Protein AF-A0A7S3YKB7-F1 (afdb_monomer_lite)

Radius of gyration: 19.15 Å; chains: 1; bounding box: 56×31×56 Å

InterPro domains:
  IPR011989 Armadillo-like helical [G3DSA:1.25.10.10] (1-105)
  IPR013598 Exportin-1/Importin-beta-like [PF08389] (4-94)
  IPR016024 Armadillo-type fold [SSF48371] (3-81)
  IPR040017 Exportin-T [PTHR15952] (2-91)

Foldseek 3Di:
DDDPVVLLVVLLVLLVVCLVCPPPNPVCSLVVLVVQLVPDVSSVVSSVSNVVSNCCQLPDPPDDDDPVSVVSSVRRVVSVVVDCSVVSNVVVNVVVVVVVVVPDDDPPNDDPDDDDDD

Sequence (118 aa):
GEPGYVRTKAAVVLALLAKRDYPGRWPGAFRDLLALARQSAVGAGFYARFLEAVDEDVVAFHVDRSPEEVERNTAVKDHLRATADAQEAVGFLADWAGAWLAAQPGPGGEPVGEGGAA

Structure (mmCIF, N/CA/C/O backbone):
data_AF-A0A7S3YKB7-F1
#
_entry.id   AF-A0A7S3YKB7-F1
#
loop_
_atom_site.group_PDB
_atom_site.id
_atom_site.type_symbol
_atom_site.label_atom_id
_atom_site.label_alt_id
_atom_site.label_comp_id
_atom_site.label_asym_id
_atom_site.label_entity_id
_atom_site.label_seq_id
_atom_site.pdbx_PDB_ins_code
_atom_site.Cartn_x
_atom_site.Cartn_y
_atom_site.Cartn_z
_atom_site.occupancy
_atom_site.B_iso_or_equiv
_atom_site.auth_seq_id
_atom_site.auth_comp_id
_atom_site.auth_asym_id
_atom_site.auth_atom_id
_atom_site.pdbx_PDB_model_num
ATOM 1 N N . GLY A 1 1 ? 1.247 11.292 -21.564 1.00 61.03 1 GLY A N 1
ATOM 2 C CA . GLY A 1 1 ? 0.920 10.771 -20.224 1.00 61.03 1 GLY A CA 1
ATOM 3 C C . GLY A 1 1 ? 0.575 11.931 -19.323 1.00 61.03 1 GLY A C 1
ATOM 4 O O . GLY A 1 1 ? 1.129 13.008 -19.521 1.00 61.03 1 GLY A O 1
ATOM 5 N N . GLU A 1 2 ? -0.346 11.738 -18.386 1.00 73.56 2 GLU A N 1
ATOM 6 C CA . GLU A 1 2 ? -0.718 12.753 -17.399 1.00 73.56 2 GLU A CA 1
ATOM 7 C C . GLU A 1 2 ? 0.486 13.230 -16.555 1.00 73.56 2 GLU A C 1
ATOM 9 O O . GLU A 1 2 ? 1.457 12.477 -16.376 1.00 73.56 2 GLU A O 1
ATOM 14 N N . PRO A 1 3 ? 0.450 14.472 -16.028 1.00 84.69 3 PRO A N 1
ATOM 15 C CA . PRO A 1 3 ? 1.515 15.003 -15.183 1.00 84.69 3 PRO A CA 1
ATOM 16 C C . PRO A 1 3 ? 1.741 14.171 -13.915 1.00 84.69 3 PRO A C 1
ATOM 18 O O . PRO A 1 3 ? 0.798 13.662 -13.307 1.00 84.69 3 PRO A O 1
ATOM 21 N N . GLY A 1 4 ? 2.992 14.103 -13.450 1.00 86.88 4 GLY A N 1
ATOM 22 C CA . GLY A 1 4 ? 3.364 13.325 -12.261 1.00 86.88 4 GLY A CA 1
ATOM 23 C C . GLY A 1 4 ? 2.568 13.681 -10.999 1.00 86.88 4 GLY A C 1
ATOM 24 O O . GLY A 1 4 ? 2.187 12.780 -10.256 1.00 86.88 4 GLY A O 1
ATOM 25 N N . TYR A 1 5 ? 2.232 14.962 -10.800 1.00 88.19 5 TYR A N 1
ATOM 26 C CA . TYR A 1 5 ? 1.462 15.410 -9.633 1.00 88.19 5 TYR A CA 1
ATOM 27 C C . TYR A 1 5 ? 0.040 14.828 -9.594 1.00 88.19 5 TYR A C 1
ATOM 29 O O . TYR A 1 5 ? -0.491 14.597 -8.509 1.00 88.19 5 TYR A O 1
ATOM 37 N N . VAL A 1 6 ? -0.573 14.560 -10.756 1.00 92.19 6 VAL A N 1
ATOM 38 C CA . VAL A 1 6 ? -1.919 13.968 -10.837 1.00 92.19 6 VAL A CA 1
ATOM 39 C C . VAL A 1 6 ? -1.887 12.544 -10.295 1.00 92.19 6 VAL A C 1
ATOM 41 O O . VAL A 1 6 ? -2.737 12.177 -9.487 1.00 92.19 6 VAL A O 1
ATOM 44 N N . ARG A 1 7 ? -0.860 11.768 -10.664 1.00 90.06 7 ARG A N 1
ATOM 45 C CA . ARG A 1 7 ? -0.659 10.406 -10.148 1.00 90.06 7 ARG A CA 1
ATOM 46 C C . ARG A 1 7 ? -0.443 10.396 -8.639 1.00 90.06 7 ARG A C 1
ATOM 48 O O . ARG A 1 7 ? -1.045 9.574 -7.960 1.00 90.06 7 ARG A O 1
ATOM 55 N N . THR A 1 8 ? 0.349 11.327 -8.109 1.00 90.75 8 THR A N 1
ATOM 56 C CA . THR A 1 8 ? 0.528 11.464 -6.656 1.00 90.75 8 THR A CA 1
ATOM 57 C C . THR A 1 8 ? -0.796 11.773 -5.961 1.00 90.75 8 THR A C 1
ATOM 59 O O . THR A 1 8 ? -1.149 11.102 -4.997 1.00 90.75 8 THR A O 1
ATOM 62 N N . LYS A 1 9 ? -1.581 12.735 -6.464 1.00 92.25 9 LYS A N 1
ATOM 63 C CA . LYS A 1 9 ? -2.886 13.063 -5.865 1.00 92.25 9 LYS A CA 1
ATOM 64 C C . LYS A 1 9 ? -3.869 11.894 -5.928 1.00 92.25 9 LYS A C 1
ATOM 66 O O . LYS A 1 9 ? -4.563 11.649 -4.948 1.00 92.25 9 LYS A O 1
ATOM 71 N N . ALA A 1 10 ? -3.898 11.152 -7.031 1.00 94.31 10 ALA A N 1
ATOM 72 C CA . ALA A 1 10 ? -4.724 9.955 -7.146 1.00 94.31 10 ALA A CA 1
ATOM 73 C C . ALA A 1 10 ? -4.297 8.851 -6.159 1.00 94.31 10 ALA A C 1
ATOM 75 O O . ALA A 1 10 ? -5.160 8.234 -5.540 1.00 94.31 10 ALA A O 1
ATOM 76 N N . ALA A 1 11 ? -2.991 8.646 -5.955 1.00 94.25 11 ALA A N 1
ATOM 77 C CA . ALA A 1 11 ? -2.475 7.689 -4.976 1.00 94.25 11 ALA A CA 1
ATOM 78 C C . ALA A 1 11 ? -2.889 8.056 -3.540 1.00 94.25 11 ALA A C 1
ATOM 80 O O . ALA A 1 11 ? -3.380 7.197 -2.813 1.00 94.25 11 ALA A O 1
ATOM 81 N N . VAL A 1 12 ? -2.795 9.339 -3.170 1.00 92.69 12 VAL A N 1
ATOM 82 C CA . VAL A 1 12 ? -3.254 9.845 -1.863 1.00 92.69 12 VAL A CA 1
ATOM 83 C C . VAL A 1 12 ? -4.759 9.634 -1.677 1.00 92.69 12 VAL A C 1
ATOM 85 O O . VAL A 1 12 ? -5.194 9.142 -0.641 1.00 92.69 12 VAL A O 1
ATOM 88 N N . VAL A 1 13 ? -5.580 9.947 -2.685 1.00 94.56 13 VAL A N 1
ATOM 89 C CA . VAL A 1 13 ? -7.036 9.721 -2.606 1.00 94.56 13 VAL A CA 1
ATOM 90 C C . VAL A 1 13 ? -7.358 8.238 -2.408 1.00 94.56 13 VAL A C 1
ATOM 92 O O . VAL A 1 13 ? -8.224 7.906 -1.598 1.00 94.56 13 VAL A O 1
ATOM 95 N N . LEU A 1 14 ? -6.657 7.337 -3.101 1.00 95.44 14 LEU A N 1
ATOM 96 C CA . LEU A 1 14 ? -6.834 5.898 -2.902 1.00 95.44 14 LEU A CA 1
ATOM 97 C C . LEU A 1 14 ? -6.355 5.432 -1.527 1.00 95.44 14 LEU A C 1
ATOM 99 O O . LEU A 1 14 ? -7.018 4.584 -0.939 1.00 95.44 14 LEU A O 1
ATOM 103 N N . ALA A 1 15 ? -5.273 5.994 -0.987 1.00 93.81 15 ALA A N 1
ATOM 104 C CA . ALA A 1 15 ? -4.821 5.710 0.376 1.00 93.81 15 ALA A CA 1
ATOM 105 C C . ALA A 1 15 ? -5.887 6.102 1.411 1.00 93.81 15 ALA A C 1
ATOM 107 O O . ALA A 1 15 ? -6.217 5.307 2.291 1.00 93.81 15 ALA A O 1
ATOM 108 N N . LEU A 1 16 ? -6.517 7.270 1.250 1.00 91.81 16 LEU A N 1
ATOM 109 C CA . LEU A 1 16 ? -7.621 7.716 2.107 1.00 91.81 16 LEU A CA 1
ATOM 110 C C . LEU A 1 16 ? -8.862 6.820 1.985 1.00 91.81 16 LEU A C 1
ATOM 112 O O . LEU A 1 16 ? -9.507 6.513 2.990 1.00 91.81 16 LEU A O 1
ATOM 116 N N . LEU A 1 17 ? -9.198 6.377 0.769 1.00 94.31 17 LEU A N 1
ATOM 117 C CA . LEU A 1 17 ? -10.290 5.426 0.546 1.00 94.31 17 LEU A CA 1
ATOM 118 C C . LEU A 1 17 ? -9.985 4.070 1.184 1.00 94.31 17 LEU A C 1
ATOM 120 O O . LEU A 1 17 ? -10.837 3.539 1.890 1.00 94.31 17 LEU A O 1
ATOM 124 N N . ALA A 1 18 ? -8.769 3.547 1.010 1.00 93.38 18 ALA A N 1
ATOM 125 C CA . ALA A 1 18 ? -8.330 2.312 1.645 1.00 93.38 18 ALA A CA 1
ATOM 126 C C . ALA A 1 18 ? -8.377 2.436 3.174 1.00 93.38 18 ALA A C 1
ATOM 128 O O . ALA A 1 18 ? -8.984 1.596 3.822 1.00 93.38 18 ALA A O 1
ATOM 129 N N . LYS A 1 19 ? -7.867 3.527 3.761 1.00 90.56 19 LYS A N 1
ATOM 130 C CA . LYS A 1 19 ? -7.956 3.791 5.209 1.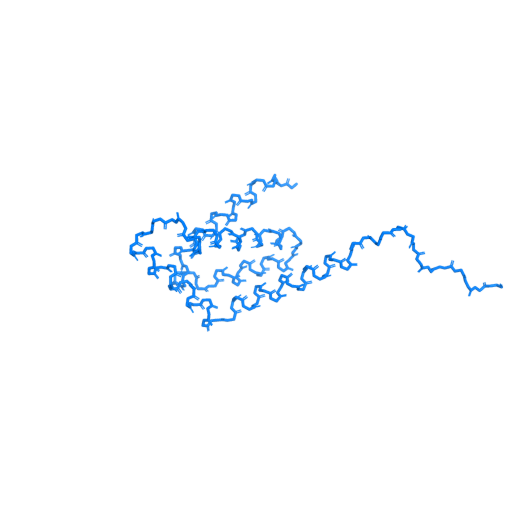00 90.56 19 LYS A CA 1
ATOM 131 C C . LYS A 1 19 ? -9.398 3.762 5.722 1.00 90.56 19 LYS A C 1
ATOM 133 O O . LYS A 1 19 ? -9.631 3.328 6.845 1.00 90.56 19 LYS A O 1
ATOM 138 N N . ARG A 1 20 ? -10.362 4.249 4.934 1.00 91.44 20 ARG A N 1
ATOM 139 C CA . ARG A 1 20 ? -11.784 4.285 5.309 1.00 91.44 20 ARG A CA 1
ATOM 140 C C . ARG A 1 20 ? -12.490 2.943 5.111 1.00 91.44 20 ARG A C 1
ATOM 142 O O . ARG A 1 20 ? -13.364 2.607 5.905 1.00 91.44 20 ARG A O 1
ATOM 149 N N . ASP A 1 21 ? -12.173 2.237 4.030 1.00 94.81 21 ASP A N 1
ATOM 150 C CA . ASP A 1 21 ? -12.990 1.132 3.522 1.00 94.81 21 ASP A CA 1
ATOM 151 C C . ASP A 1 21 ? -12.345 -0.244 3.725 1.00 94.81 21 ASP A C 1
ATOM 153 O O . ASP A 1 21 ? -13.067 -1.238 3.762 1.00 94.81 21 ASP A O 1
ATOM 157 N N . TYR A 1 22 ? -11.031 -0.324 3.923 1.00 93.44 22 TYR A N 1
ATOM 158 C CA . TYR A 1 22 ? -10.326 -1.547 4.302 1.00 93.44 22 TYR A CA 1
ATOM 159 C C . TYR A 1 22 ? -10.289 -1.699 5.834 1.00 93.44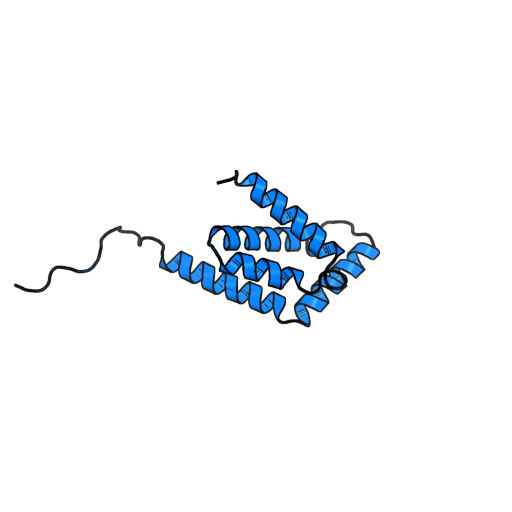 22 TYR A C 1
ATOM 161 O O . TYR A 1 22 ? -10.093 -0.712 6.543 1.00 93.44 22 TYR A O 1
ATOM 169 N N . PRO A 1 23 ? -10.449 -2.918 6.377 1.00 93.56 23 PRO A N 1
ATOM 170 C CA . PRO A 1 23 ? -10.717 -4.175 5.669 1.00 93.56 23 PRO A CA 1
ATOM 171 C C . PRO A 1 23 ? -12.206 -4.454 5.392 1.00 93.56 23 PRO A C 1
ATOM 173 O O . PRO A 1 23 ? -12.528 -5.474 4.799 1.00 93.56 23 PRO A O 1
ATOM 176 N N . GLY A 1 24 ? -13.129 -3.587 5.824 1.00 94.94 24 GLY A N 1
ATOM 177 C CA . GLY A 1 24 ? -14.572 -3.858 5.792 1.00 94.94 24 GLY A CA 1
ATOM 178 C C . GLY A 1 24 ? -15.212 -3.829 4.398 1.00 94.94 24 GLY A C 1
ATOM 179 O O . GLY A 1 24 ? -15.537 -4.863 3.824 1.00 94.94 24 GLY A O 1
ATOM 180 N N . ARG A 1 25 ? -15.458 -2.628 3.862 1.00 96.12 25 ARG A N 1
ATOM 181 C CA . ARG A 1 25 ? -16.170 -2.426 2.584 1.00 96.12 25 ARG A CA 1
ATOM 182 C C . ARG A 1 25 ? -15.331 -2.766 1.360 1.00 96.12 25 ARG A C 1
ATOM 184 O O . ARG A 1 25 ? -15.893 -3.090 0.319 1.00 96.12 25 ARG A O 1
ATOM 191 N N . TRP A 1 26 ? -14.011 -2.685 1.477 1.00 96.62 26 TRP A N 1
ATOM 192 C CA . TRP A 1 26 ? -13.084 -3.011 0.403 1.00 96.62 26 TRP A CA 1
ATOM 193 C C . TRP A 1 26 ? -11.957 -3.925 0.907 1.00 96.62 26 TRP A C 1
ATOM 195 O O . TRP A 1 26 ? -10.821 -3.477 1.055 1.00 96.62 26 TRP A O 1
ATOM 205 N N . PRO A 1 27 ? -12.239 -5.219 1.159 1.00 94.06 27 PRO A N 1
ATOM 206 C CA . PRO A 1 27 ? -11.249 -6.154 1.706 1.00 94.06 27 PRO A CA 1
ATOM 207 C C . PRO A 1 27 ? -10.063 -6.411 0.766 1.00 94.06 27 PRO A C 1
ATOM 209 O O . PRO A 1 27 ? -8.984 -6.773 1.212 1.00 94.06 27 PRO A O 1
ATOM 212 N N . GLY A 1 28 ? -10.256 -6.235 -0.545 1.00 94.12 28 GLY A N 1
ATOM 213 C CA . GLY A 1 28 ? -9.240 -6.478 -1.573 1.00 94.12 28 GLY A CA 1
ATOM 214 C C . GLY A 1 28 ? -8.344 -5.283 -1.903 1.00 94.12 28 GLY A C 1
ATOM 215 O O . GLY A 1 28 ? -7.509 -5.417 -2.790 1.00 94.12 28 GLY A O 1
ATOM 216 N N . ALA A 1 29 ? -8.483 -4.135 -1.225 1.00 95.44 29 ALA A N 1
ATOM 217 C CA . ALA A 1 29 ? -7.889 -2.863 -1.658 1.00 95.44 29 ALA A CA 1
ATOM 218 C C . ALA A 1 29 ? -6.399 -2.950 -2.037 1.00 95.44 29 ALA A C 1
ATOM 220 O O . ALA A 1 29 ? -6.004 -2.535 -3.126 1.00 95.44 29 ALA A O 1
ATOM 221 N N . PHE A 1 30 ? -5.569 -3.540 -1.173 1.00 95.38 30 PHE A N 1
ATOM 222 C CA . PHE A 1 30 ? -4.131 -3.672 -1.423 1.00 95.38 30 PHE A CA 1
ATOM 223 C C . PHE A 1 30 ? -3.813 -4.626 -2.577 1.00 95.38 30 PHE A C 1
ATOM 225 O O . PHE A 1 30 ? -2.887 -4.360 -3.344 1.00 95.38 30 PHE A O 1
ATOM 232 N N . ARG A 1 31 ? -4.595 -5.699 -2.732 1.00 95.19 31 ARG A N 1
ATOM 233 C CA . ARG A 1 31 ? -4.427 -6.705 -3.788 1.00 95.19 31 ARG A CA 1
ATOM 234 C C . ARG A 1 31 ? -4.874 -6.190 -5.149 1.00 95.19 31 ARG A C 1
ATOM 236 O O . ARG A 1 31 ? -4.173 -6.402 -6.135 1.00 95.19 31 ARG A O 1
ATOM 243 N N . ASP A 1 32 ? -5.995 -5.481 -5.201 1.00 95.69 32 ASP A N 1
ATOM 244 C CA . ASP A 1 32 ? -6.527 -4.892 -6.431 1.00 95.69 32 ASP A CA 1
ATOM 245 C C . ASP A 1 32 ? -5.538 -3.861 -6.996 1.00 95.69 32 ASP A C 1
ATOM 247 O O . ASP A 1 32 ? -5.222 -3.856 -8.188 1.00 95.69 32 ASP A O 1
ATOM 251 N N . LEU A 1 33 ? -4.968 -3.028 -6.119 1.00 95.88 33 LEU A N 1
ATOM 252 C CA . LEU A 1 33 ? -3.956 -2.043 -6.497 1.00 95.88 33 LEU A CA 1
ATOM 253 C C . LEU A 1 33 ? -2.604 -2.689 -6.838 1.00 95.88 33 LEU A C 1
ATOM 255 O O . LEU A 1 33 ? -1.923 -2.227 -7.755 1.00 95.88 33 LEU A O 1
ATOM 259 N N . LEU A 1 34 ? -2.237 -3.791 -6.182 1.00 96.56 34 LEU A N 1
ATOM 260 C CA . LEU A 1 34 ? -1.060 -4.580 -6.552 1.00 96.56 34 LEU A CA 1
ATOM 261 C C . LEU A 1 34 ? -1.218 -5.228 -7.937 1.00 96.56 34 LEU A C 1
ATOM 263 O O . LEU A 1 34 ? -0.274 -5.259 -8.727 1.00 96.56 34 LEU A O 1
ATOM 267 N N . ALA A 1 35 ? -2.416 -5.708 -8.274 1.00 95.25 35 ALA A N 1
ATOM 268 C CA . ALA A 1 35 ? -2.711 -6.236 -9.603 1.00 95.25 35 ALA A CA 1
ATOM 269 C C . ALA A 1 35 ? -2.565 -5.155 -10.688 1.00 95.25 35 ALA A C 1
ATOM 271 O O . ALA A 1 35 ? -2.108 -5.451 -11.793 1.00 95.25 35 ALA A O 1
ATOM 272 N N . LEU A 1 36 ? -2.882 -3.892 -10.378 1.00 92.25 36 LEU A N 1
ATOM 273 C CA . LEU A 1 36 ? -2.576 -2.756 -11.252 1.00 92.25 36 LEU A CA 1
ATOM 274 C C . LEU A 1 36 ? -1.065 -2.519 -11.379 1.00 92.25 36 LEU A C 1
ATOM 276 O O . LEU A 1 36 ? -0.562 -2.275 -12.478 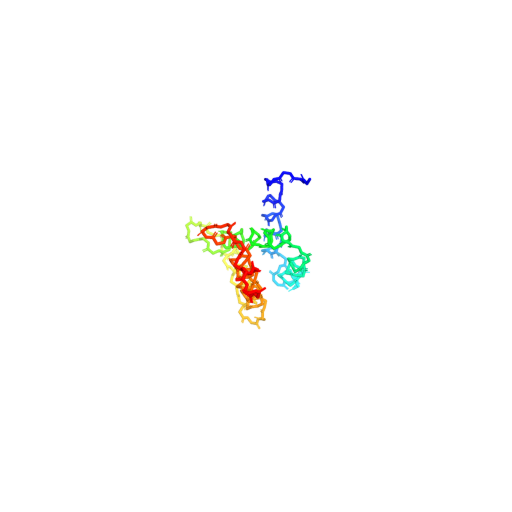1.00 92.25 36 LEU A O 1
ATOM 280 N N . ALA A 1 37 ? -0.332 -2.639 -10.273 1.00 94.38 37 ALA A N 1
ATOM 281 C CA . ALA A 1 37 ? 1.115 -2.455 -10.236 1.00 94.38 37 ALA A CA 1
ATOM 282 C C . ALA A 1 37 ? 1.860 -3.430 -11.160 1.00 94.38 37 ALA A C 1
ATOM 284 O O . ALA A 1 37 ? 2.773 -3.032 -11.884 1.00 94.38 37 ALA A O 1
ATOM 285 N N . ARG A 1 38 ? 1.419 -4.692 -11.194 1.00 94.56 38 ARG A N 1
ATOM 286 C CA . ARG A 1 38 ? 2.013 -5.763 -12.012 1.00 94.56 38 ARG A CA 1
ATOM 287 C C . ARG A 1 38 ? 1.876 -5.552 -13.526 1.00 94.56 38 ARG A C 1
ATOM 289 O O . ARG A 1 38 ? 2.579 -6.206 -14.286 1.00 94.56 38 ARG A O 1
ATOM 296 N N . GLN A 1 39 ? 1.004 -4.650 -13.978 1.00 93.25 39 GLN A N 1
ATOM 297 C CA . GLN A 1 39 ? 0.734 -4.448 -15.408 1.00 93.25 39 GLN A CA 1
ATOM 298 C C . GLN A 1 39 ? 1.728 -3.506 -16.098 1.00 93.25 39 GLN A C 1
ATOM 300 O O . GLN A 1 39 ? 1.860 -3.550 -17.319 1.00 93.25 39 GLN A O 1
ATOM 305 N N . SER A 1 40 ? 2.399 -2.612 -15.363 1.00 90.88 40 SER A N 1
ATOM 306 C CA . SER A 1 40 ? 3.323 -1.644 -15.970 1.00 90.88 40 SER A CA 1
ATOM 307 C C . SER A 1 40 ? 4.247 -0.975 -14.952 1.00 90.88 40 SER A C 1
ATOM 309 O O . SER A 1 40 ? 3.913 -0.848 -13.778 1.00 90.88 40 SER A O 1
ATOM 311 N N . ALA A 1 41 ? 5.371 -0.422 -15.421 1.00 87.25 41 ALA A N 1
ATOM 312 C CA . ALA A 1 41 ? 6.254 0.401 -14.588 1.00 87.25 41 ALA A CA 1
ATOM 313 C C . ALA A 1 41 ? 5.556 1.662 -14.036 1.00 87.25 41 ALA A C 1
ATOM 315 O O . ALA A 1 41 ? 5.853 2.109 -12.928 1.00 87.25 41 ALA A O 1
ATOM 316 N N . VAL A 1 42 ? 4.593 2.223 -14.782 1.00 89.19 42 VAL A N 1
ATOM 317 C CA . VAL A 1 42 ? 3.765 3.345 -14.308 1.00 89.19 42 VAL A CA 1
ATOM 318 C C . VAL A 1 42 ? 2.879 2.899 -13.145 1.00 89.19 42 VAL A C 1
ATOM 320 O O . VAL A 1 42 ? 2.805 3.604 -12.139 1.00 89.19 42 VAL A O 1
ATOM 323 N N . GLY A 1 43 ? 2.258 1.722 -13.261 1.00 91.88 43 GLY A N 1
ATOM 324 C CA . GLY A 1 43 ? 1.475 1.097 -12.197 1.00 91.88 43 GLY A CA 1
ATOM 325 C C . GLY A 1 43 ? 2.320 0.806 -10.960 1.00 91.88 43 GLY A C 1
ATOM 326 O O . GLY A 1 43 ? 1.910 1.150 -9.856 1.00 91.88 43 GLY A O 1
ATOM 327 N N . ALA A 1 44 ? 3.522 0.254 -11.134 1.00 92.25 44 ALA A N 1
ATOM 328 C CA . ALA A 1 44 ? 4.462 0.008 -10.041 1.00 92.25 44 ALA A CA 1
ATOM 329 C C . ALA A 1 44 ? 4.806 1.299 -9.282 1.00 92.25 44 ALA A C 1
ATOM 331 O O . ALA A 1 44 ? 4.667 1.370 -8.062 1.00 92.25 44 ALA A O 1
ATOM 332 N N . GLY A 1 45 ? 5.156 2.365 -10.011 1.00 90.88 45 GLY A N 1
ATOM 333 C CA . GLY A 1 45 ? 5.421 3.667 -9.404 1.00 90.88 45 GLY A CA 1
ATOM 334 C C . GLY A 1 45 ? 4.183 4.301 -8.761 1.00 90.88 45 GLY A C 1
ATOM 335 O O . GLY A 1 45 ? 4.304 5.056 -7.799 1.00 90.88 45 GLY A O 1
ATOM 336 N N . PHE A 1 46 ? 2.984 4.051 -9.285 1.00 93.44 46 PHE A N 1
ATOM 337 C CA . PHE A 1 46 ? 1.736 4.490 -8.660 1.00 93.44 46 PHE A CA 1
ATOM 338 C C . PHE A 1 46 ? 1.486 3.760 -7.336 1.00 93.44 46 PHE A C 1
ATOM 340 O O . PHE A 1 46 ? 1.196 4.404 -6.331 1.00 93.44 46 PHE A O 1
ATOM 347 N N . TYR A 1 47 ? 1.662 2.439 -7.323 1.00 95.69 47 TYR A N 1
ATOM 348 C CA . TYR A 1 47 ? 1.484 1.604 -6.140 1.00 95.69 47 TYR A CA 1
ATOM 349 C C . TYR A 1 47 ? 2.472 1.959 -5.025 1.00 95.69 47 TYR A C 1
ATOM 351 O O . TYR A 1 47 ? 2.067 2.074 -3.875 1.00 95.69 47 TYR A O 1
ATOM 359 N N . ALA A 1 48 ? 3.733 2.245 -5.365 1.00 93.12 48 ALA A N 1
ATOM 360 C CA . ALA A 1 48 ? 4.718 2.733 -4.399 1.00 93.12 48 ALA A CA 1
ATOM 361 C C . ALA A 1 48 ? 4.271 4.041 -3.717 1.00 93.12 48 ALA A C 1
ATOM 363 O O . ALA A 1 48 ? 4.309 4.132 -2.496 1.00 93.12 48 ALA A O 1
ATOM 364 N N . ARG A 1 49 ? 3.756 5.017 -4.483 1.00 93.56 49 ARG A N 1
ATOM 365 C CA . ARG A 1 49 ? 3.204 6.270 -3.924 1.00 93.56 49 ARG A CA 1
ATOM 366 C C . ARG A 1 49 ? 1.960 6.040 -3.069 1.00 93.56 49 ARG A C 1
ATOM 368 O O . ARG A 1 49 ? 1.721 6.777 -2.124 1.00 93.56 49 ARG A O 1
ATOM 375 N N . PHE A 1 50 ? 1.140 5.053 -3.424 1.00 95.12 50 PHE A N 1
ATOM 376 C CA . PHE A 1 50 ? -0.011 4.665 -2.613 1.00 95.12 50 PHE A CA 1
ATOM 377 C C . PHE A 1 50 ? 0.444 4.097 -1.262 1.00 95.12 50 PHE A C 1
ATOM 379 O O . PHE A 1 50 ? -0.081 4.513 -0.236 1.00 95.12 50 PHE A O 1
ATOM 386 N N . LEU A 1 51 ? 1.439 3.204 -1.249 1.00 93.69 51 LEU A N 1
ATOM 387 C CA . LEU A 1 51 ? 1.992 2.646 -0.012 1.00 93.69 51 LEU A CA 1
ATOM 388 C C . LEU A 1 51 ? 2.679 3.713 0.850 1.00 93.69 51 LEU A C 1
ATOM 390 O O . LEU A 1 51 ? 2.497 3.707 2.062 1.00 93.69 51 LEU A O 1
ATOM 394 N N . GLU A 1 52 ? 3.401 4.647 0.230 1.00 91.50 52 GLU A N 1
ATOM 395 C CA . GLU A 1 52 ? 3.988 5.814 0.904 1.00 91.50 52 GLU A CA 1
ATOM 396 C C . GLU A 1 52 ? 2.903 6.678 1.565 1.00 91.50 52 GLU A C 1
ATOM 398 O O . GLU A 1 52 ? 2.978 6.954 2.757 1.00 91.50 52 GLU A O 1
ATOM 403 N N . ALA A 1 53 ? 1.827 7.008 0.842 1.00 90.94 53 ALA A N 1
ATOM 404 C CA . ALA A 1 53 ? 0.704 7.761 1.404 1.00 90.94 53 ALA A CA 1
ATOM 405 C C . ALA A 1 53 ? -0.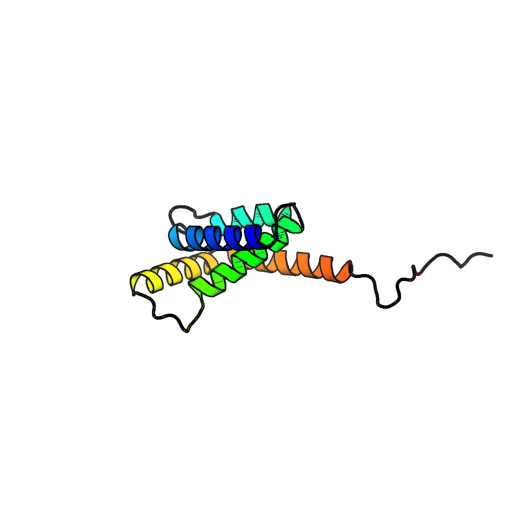020 7.003 2.536 1.00 90.94 53 ALA A C 1
ATOM 407 O O . ALA A 1 53 ? -0.471 7.613 3.505 1.00 90.94 53 ALA A O 1
ATOM 408 N N . VAL A 1 54 ? -0.128 5.671 2.443 1.00 89.19 54 VAL A N 1
ATOM 409 C CA . VAL A 1 54 ? -0.647 4.841 3.541 1.00 89.19 54 VAL A CA 1
ATOM 410 C C . VAL A 1 54 ? 0.274 4.930 4.760 1.00 89.19 54 VAL A C 1
ATOM 412 O O . VAL A 1 54 ? -0.230 5.095 5.868 1.00 89.19 54 VAL A O 1
ATOM 415 N N . ASP A 1 55 ? 1.593 4.852 4.589 1.00 84.94 55 ASP A N 1
ATOM 416 C CA . ASP A 1 55 ? 2.552 4.984 5.692 1.00 84.94 55 ASP A CA 1
ATOM 417 C C . ASP A 1 55 ? 2.445 6.363 6.370 1.00 84.94 55 ASP A C 1
ATOM 419 O O . ASP A 1 55 ? 2.262 6.453 7.588 1.00 84.94 55 ASP A O 1
ATOM 423 N N . GLU A 1 56 ? 2.410 7.441 5.589 1.00 79.31 56 GLU A N 1
ATOM 424 C CA . GLU A 1 56 ? 2.253 8.806 6.102 1.00 79.31 56 GLU A CA 1
ATOM 425 C C . GLU A 1 56 ? 0.945 8.984 6.905 1.00 79.31 56 GLU A C 1
ATOM 427 O O . GLU A 1 56 ? 0.968 9.457 8.044 1.00 79.31 56 GLU A O 1
ATOM 432 N N . ASP A 1 57 ? -0.204 8.534 6.390 1.00 69.12 57 ASP A N 1
ATOM 433 C CA . ASP A 1 57 ? -1.509 8.775 7.032 1.00 69.12 57 ASP A CA 1
ATOM 434 C C . ASP A 1 57 ? -1.876 7.763 8.139 1.00 69.12 57 ASP A C 1
ATOM 436 O O . ASP A 1 57 ? -2.691 8.057 9.037 1.00 69.12 57 ASP A O 1
ATOM 440 N N . VAL A 1 58 ? -1.314 6.551 8.092 1.00 59.91 58 VAL A N 1
ATOM 441 C CA . VAL A 1 58 ? -1.660 5.425 8.984 1.00 59.91 58 VAL A CA 1
ATOM 442 C C . VAL A 1 58 ? -0.558 5.146 10.022 1.00 59.91 58 VAL A C 1
ATOM 444 O O . VAL A 1 58 ? -0.852 4.623 11.108 1.00 59.91 58 VAL A O 1
ATOM 447 N N . VAL A 1 59 ? 0.698 5.528 9.756 1.00 56.91 59 VAL A N 1
ATOM 448 C CA . VAL A 1 59 ? 1.864 5.219 10.609 1.00 56.91 59 VAL A CA 1
ATOM 449 C C . VAL A 1 59 ? 2.501 6.459 11.251 1.00 56.91 59 VAL A C 1
ATOM 451 O O . VAL A 1 59 ? 2.973 6.331 12.379 1.00 56.91 59 VAL A O 1
ATOM 454 N N . ALA A 1 60 ? 2.448 7.658 10.652 1.00 61.72 60 ALA A N 1
ATOM 455 C CA . ALA A 1 60 ? 3.180 8.827 11.172 1.00 61.72 60 ALA A CA 1
ATOM 456 C C . ALA A 1 60 ? 2.880 9.154 12.651 1.00 61.72 60 ALA A C 1
ATOM 458 O O . ALA A 1 60 ? 1.737 9.401 13.028 1.00 61.72 60 ALA A O 1
ATOM 459 N N . PHE A 1 61 ? 3.901 9.187 13.507 1.00 50.97 61 PHE A N 1
ATOM 460 C CA . PHE A 1 61 ? 3.748 9.294 14.967 1.00 50.97 61 PHE A CA 1
ATOM 461 C C . PHE A 1 61 ? 3.456 10.713 15.489 1.00 50.97 61 PHE A C 1
ATOM 463 O O . PHE A 1 61 ? 3.057 10.860 16.639 1.00 50.97 61 PHE A O 1
ATOM 470 N N . HIS A 1 62 ? 3.611 11.750 14.661 1.00 55.72 62 HIS A N 1
ATOM 471 C CA . HIS A 1 62 ? 3.500 13.160 15.069 1.00 55.72 62 HIS A CA 1
ATOM 472 C C . HIS A 1 62 ? 2.133 13.802 14.788 1.00 55.72 62 HIS A C 1
ATOM 474 O O . HIS A 1 62 ? 2.031 15.021 14.675 1.00 55.72 62 HIS A O 1
ATOM 480 N N . VAL A 1 63 ? 1.084 12.990 14.660 1.00 63.56 63 VAL A N 1
ATOM 481 C CA . VAL A 1 63 ? -0.284 13.467 14.436 1.00 63.56 63 VAL A CA 1
ATOM 482 C C . VAL A 1 63 ? -1.124 13.093 15.647 1.00 63.56 63 VAL A C 1
ATOM 484 O O . VAL A 1 63 ? -1.251 11.905 15.957 1.00 63.56 63 VAL A O 1
ATOM 487 N N . ASP A 1 64 ? -1.701 14.095 16.310 1.00 67.00 64 ASP A N 1
ATOM 488 C CA . ASP A 1 64 ? -2.747 13.877 17.307 1.00 67.00 64 ASP A CA 1
ATOM 489 C C . ASP A 1 64 ? -3.936 13.217 16.608 1.00 67.00 64 ASP A C 1
ATOM 491 O O . ASP A 1 64 ? -4.598 13.819 15.762 1.00 67.00 64 ASP A O 1
ATOM 495 N N . ARG A 1 65 ? -4.169 11.941 16.919 1.00 75.94 65 ARG A N 1
ATOM 496 C CA . ARG A 1 65 ? -5.246 11.147 16.326 1.00 75.94 65 ARG A CA 1
ATOM 497 C C . ARG A 1 65 ? -6.411 11.044 17.285 1.00 75.94 65 ARG A C 1
ATOM 499 O O . ARG A 1 65 ? -6.230 10.828 18.483 1.00 75.94 65 ARG A O 1
ATOM 506 N N . SER A 1 66 ? -7.616 11.120 16.735 1.00 82.31 66 SER A N 1
ATOM 507 C CA . SER A 1 66 ? -8.810 10.764 17.496 1.00 82.31 66 SER A CA 1
ATOM 508 C C . SER A 1 66 ? -8.797 9.267 17.868 1.00 82.31 66 SER A C 1
ATOM 510 O O . SER A 1 66 ? -8.186 8.460 17.158 1.00 82.31 66 SER A O 1
ATOM 512 N N . PRO A 1 67 ? -9.485 8.850 18.948 1.00 84.69 67 PRO A N 1
ATOM 513 C CA . PRO A 1 67 ? -9.597 7.433 19.308 1.00 84.69 67 PRO A CA 1
ATOM 514 C C . PRO A 1 67 ? -10.139 6.557 18.169 1.00 84.69 67 PRO A C 1
ATOM 516 O O . PRO A 1 67 ? -9.626 5.466 17.931 1.00 84.69 67 PRO A O 1
ATOM 519 N N . GLU A 1 68 ? -11.111 7.073 17.413 1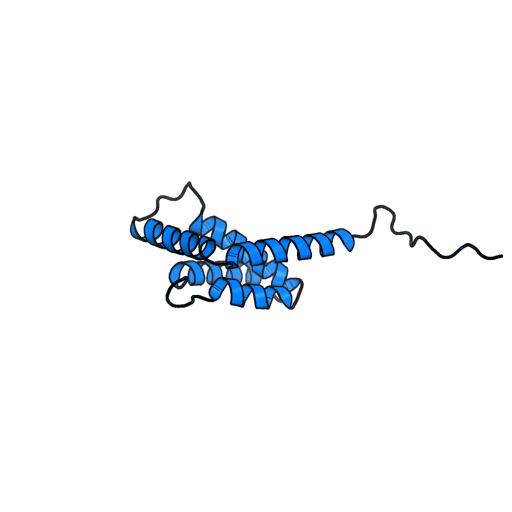.00 85.44 68 GLU A N 1
ATOM 520 C CA . GLU A 1 68 ? -11.686 6.406 16.237 1.00 85.44 68 GLU A CA 1
ATOM 521 C C . GLU A 1 68 ? -10.632 6.171 15.140 1.00 85.44 68 GLU A C 1
ATOM 523 O O . GLU A 1 68 ? -10.579 5.113 14.511 1.00 85.44 68 GLU A O 1
ATOM 528 N N . GLU A 1 69 ? -9.732 7.132 14.920 1.00 82.94 69 GLU A N 1
ATOM 529 C CA . GLU A 1 69 ? -8.637 6.965 13.965 1.00 82.94 69 GLU A CA 1
ATOM 530 C C . GLU A 1 69 ? -7.602 5.943 14.416 1.00 82.94 69 GLU A C 1
ATOM 532 O O . GLU A 1 69 ? -7.065 5.217 13.578 1.00 82.94 69 GLU A O 1
ATOM 537 N N . VAL A 1 70 ? -7.315 5.879 15.716 1.00 85.94 70 VAL A N 1
ATOM 538 C CA . VAL A 1 70 ? -6.404 4.877 16.278 1.00 85.94 70 VAL A CA 1
ATOM 539 C C . VAL A 1 70 ? -6.986 3.477 16.105 1.00 85.94 70 VAL A C 1
ATOM 541 O O . VAL A 1 70 ? -6.277 2.586 15.632 1.00 85.94 70 VAL A O 1
ATOM 544 N N . GLU A 1 71 ? -8.264 3.282 16.426 1.00 88.25 71 GLU A N 1
ATOM 545 C CA . GLU A 1 71 ? -8.963 2.009 16.234 1.00 88.25 71 GLU A CA 1
ATOM 546 C C . GLU A 1 71 ? -8.939 1.582 14.762 1.00 88.25 71 GLU A C 1
ATOM 548 O O . GLU A 1 71 ? -8.512 0.473 14.434 1.00 88.25 71 GLU A O 1
ATOM 553 N N . ARG A 1 72 ? -9.282 2.497 13.850 1.00 88.00 72 ARG A N 1
ATOM 554 C CA . ARG A 1 72 ? -9.275 2.230 12.408 1.00 88.00 72 ARG A CA 1
ATOM 555 C C . ARG A 1 72 ? -7.885 1.880 11.882 1.00 88.00 72 ARG A C 1
ATOM 557 O O . ARG A 1 72 ? -7.726 0.895 11.166 1.00 88.00 72 ARG A O 1
ATOM 564 N N . ASN A 1 73 ? -6.863 2.649 12.254 1.00 88.62 73 ASN A N 1
ATOM 565 C CA . ASN A 1 73 ? -5.485 2.373 11.844 1.00 88.62 73 ASN A CA 1
ATOM 566 C C . ASN A 1 73 ? -4.988 1.030 12.397 1.00 88.62 73 ASN A C 1
ATOM 568 O O . ASN A 1 73 ? -4.223 0.337 11.728 1.00 88.62 73 ASN A O 1
ATOM 572 N N . THR A 1 74 ? -5.421 0.661 13.604 1.00 88.75 74 THR A N 1
ATOM 573 C CA . THR A 1 74 ? -5.110 -0.637 14.214 1.00 88.75 74 THR A CA 1
ATOM 574 C C . THR A 1 74 ? -5.760 -1.766 13.420 1.00 88.75 74 THR A C 1
ATOM 576 O O . THR A 1 74 ? -5.056 -2.681 13.008 1.00 88.75 74 THR A O 1
ATOM 579 N N . ALA A 1 75 ? -7.046 -1.648 13.075 1.00 90.81 75 ALA A N 1
ATOM 580 C CA . ALA A 1 75 ? -7.752 -2.632 12.254 1.00 90.81 75 ALA A CA 1
ATOM 581 C C . ALA A 1 75 ? -7.107 -2.831 10.868 1.00 90.81 75 ALA A C 1
ATOM 583 O O . ALA A 1 75 ? -6.944 -3.968 10.423 1.00 90.81 75 ALA A O 1
ATOM 584 N N . VAL A 1 76 ? -6.690 -1.746 10.202 1.00 91.50 76 VAL A N 1
ATOM 585 C CA . VAL A 1 76 ? -5.954 -1.819 8.925 1.00 91.50 76 VAL A CA 1
ATOM 586 C C . VAL A 1 76 ? -4.639 -2.586 9.101 1.00 91.50 76 VAL A C 1
ATOM 588 O O . VAL A 1 76 ? -4.370 -3.524 8.352 1.00 91.50 76 VAL A O 1
ATOM 591 N N . LYS A 1 77 ? -3.828 -2.219 10.104 1.00 89.81 77 LYS A N 1
ATOM 592 C CA . LYS A 1 77 ? -2.536 -2.872 10.378 1.00 89.81 77 LYS A CA 1
ATOM 593 C C . LYS A 1 77 ? -2.709 -4.347 10.725 1.00 89.81 77 LYS A C 1
ATOM 595 O O . LYS A 1 77 ? -1.950 -5.177 10.235 1.00 89.81 77 LYS A O 1
ATOM 600 N N . ASP A 1 78 ? -3.693 -4.677 11.548 1.00 91.81 78 ASP A N 1
ATOM 601 C CA . ASP A 1 78 ? -3.937 -6.050 11.977 1.00 91.81 78 ASP A CA 1
ATOM 602 C C . ASP A 1 78 ? -4.430 -6.919 10.824 1.00 91.81 78 ASP A C 1
ATOM 604 O O . ASP A 1 78 ? -3.967 -8.050 10.683 1.00 91.81 78 ASP A O 1
ATOM 608 N N . HIS A 1 79 ? -5.273 -6.391 9.931 1.00 93.69 79 HIS A N 1
ATOM 609 C CA . HIS A 1 79 ? -5.682 -7.140 8.744 1.00 93.69 79 HIS A CA 1
ATOM 610 C C . HIS A 1 79 ? -4.524 -7.350 7.760 1.00 93.69 79 HIS A C 1
ATOM 612 O O . HIS A 1 79 ? -4.355 -8.454 7.243 1.00 93.69 79 HIS A O 1
ATOM 618 N N . LEU A 1 80 ? -3.662 -6.346 7.568 1.00 91.75 80 LEU A N 1
ATOM 619 C CA . LEU A 1 80 ? -2.438 -6.489 6.770 1.00 91.75 80 LEU A CA 1
ATOM 620 C C . LEU A 1 80 ? -1.470 -7.535 7.346 1.00 91.75 80 LEU A C 1
ATOM 622 O O . LEU A 1 80 ? -0.761 -8.181 6.582 1.00 91.75 80 LEU A O 1
ATOM 626 N N . ARG A 1 81 ? -1.429 -7.710 8.676 1.00 89.31 81 ARG A N 1
ATOM 627 C CA . ARG A 1 81 ? -0.626 -8.754 9.346 1.00 89.31 81 ARG A CA 1
ATOM 628 C C . ARG A 1 81 ? -1.268 -10.135 9.276 1.00 89.31 81 ARG A C 1
ATOM 630 O O . ARG A 1 81 ? -0.556 -11.131 9.221 1.00 89.31 81 ARG A O 1
ATOM 637 N N . ALA A 1 82 ? -2.596 -10.196 9.334 1.00 92.88 82 ALA A N 1
ATOM 638 C CA . ALA A 1 82 ? -3.356 -11.441 9.278 1.00 92.88 82 ALA A CA 1
ATOM 639 C C . ALA A 1 82 ? -3.450 -12.017 7.855 1.00 92.88 82 ALA A C 1
ATOM 641 O O . ALA A 1 82 ? -3.759 -13.196 7.684 1.00 92.88 82 ALA A O 1
ATOM 642 N N . THR A 1 83 ? -3.202 -11.193 6.838 1.00 92.69 83 THR A N 1
ATOM 643 C CA . THR A 1 83 ? -3.232 -11.569 5.423 1.00 92.69 83 THR A CA 1
ATOM 644 C C . THR A 1 83 ? -1.830 -11.558 4.817 1.00 92.69 83 THR A C 1
ATOM 646 O O . THR A 1 83 ? -0.872 -11.056 5.400 1.00 92.69 83 THR A O 1
ATOM 649 N N . ALA A 1 84 ? -1.699 -12.113 3.611 1.00 91.94 84 ALA A N 1
ATOM 650 C CA . ALA A 1 84 ? -0.453 -12.043 2.854 1.00 91.94 84 ALA A CA 1
ATOM 651 C C . ALA A 1 84 ? -0.253 -10.686 2.152 1.00 91.94 84 ALA A C 1
ATOM 653 O O . ALA A 1 84 ? 0.792 -10.481 1.545 1.00 91.94 84 ALA A O 1
ATOM 654 N N . ASP A 1 85 ? -1.213 -9.756 2.235 1.00 90.88 85 ASP A N 1
ATOM 655 C CA . ASP A 1 85 ? -1.242 -8.537 1.418 1.00 90.88 85 ASP A CA 1
ATOM 656 C C . ASP A 1 85 ? 0.043 -7.698 1.579 1.00 90.88 85 ASP A C 1
ATOM 658 O O . ASP A 1 85 ? 0.632 -7.257 0.590 1.00 90.88 85 ASP A O 1
ATOM 662 N N . ALA A 1 86 ? 0.534 -7.531 2.815 1.00 89.19 86 ALA A N 1
ATOM 663 C CA . ALA A 1 86 ? 1.785 -6.816 3.077 1.00 89.19 86 ALA A CA 1
ATOM 664 C C . ALA A 1 86 ? 3.018 -7.562 2.535 1.00 89.19 86 ALA A C 1
ATOM 666 O O . ALA A 1 86 ? 3.922 -6.942 1.976 1.00 89.19 86 ALA A O 1
ATOM 667 N N . GLN A 1 87 ? 3.055 -8.890 2.673 1.00 91.00 87 GLN A N 1
ATOM 668 C CA . GLN A 1 87 ? 4.160 -9.715 2.170 1.00 91.00 87 GLN A CA 1
ATOM 669 C C . GLN A 1 87 ? 4.205 -9.716 0.638 1.00 91.00 87 GLN A C 1
ATOM 671 O O . GLN A 1 87 ? 5.278 -9.592 0.053 1.00 91.00 87 GLN A O 1
ATOM 676 N N . GLU A 1 88 ? 3.048 -9.791 -0.020 1.00 94.12 88 GLU A N 1
ATOM 677 C CA . GLU A 1 88 ? 2.944 -9.725 -1.478 1.00 94.12 88 GLU A CA 1
ATOM 678 C C . GLU A 1 88 ? 3.378 -8.363 -2.029 1.00 94.12 88 GLU A C 1
ATOM 680 O O . GLU A 1 88 ? 4.066 -8.308 -3.051 1.00 94.12 88 GLU A O 1
ATOM 685 N N . ALA A 1 89 ? 3.011 -7.271 -1.352 1.00 93.06 89 ALA A N 1
ATOM 686 C CA . ALA A 1 89 ? 3.440 -5.926 -1.717 1.00 93.06 89 ALA A CA 1
ATOM 687 C C . ALA A 1 89 ? 4.967 -5.776 -1.623 1.00 93.06 89 ALA A C 1
ATOM 689 O O . ALA A 1 89 ? 5.598 -5.282 -2.559 1.00 93.06 89 ALA A O 1
ATOM 690 N N . VAL A 1 90 ? 5.564 -6.244 -0.520 1.00 92.50 90 VAL A N 1
ATOM 691 C CA . VAL A 1 90 ? 7.021 -6.224 -0.312 1.00 92.50 90 VAL A CA 1
ATOM 692 C C . VAL A 1 90 ? 7.737 -7.080 -1.354 1.00 92.50 90 VAL A C 1
ATOM 694 O O . VAL A 1 90 ? 8.689 -6.602 -1.967 1.00 92.50 90 VAL A O 1
ATOM 697 N N . GLY A 1 91 ? 7.267 -8.307 -1.594 1.00 95.12 91 GLY A N 1
ATOM 698 C CA . GLY A 1 91 ? 7.851 -9.204 -2.594 1.00 95.12 91 GLY A CA 1
ATOM 699 C C . GLY A 1 91 ? 7.837 -8.589 -3.991 1.00 95.12 91 GLY A C 1
ATOM 700 O O . GLY A 1 91 ? 8.872 -8.509 -4.645 1.00 95.12 91 GLY A O 1
ATOM 701 N N . PHE A 1 92 ? 6.694 -8.036 -4.406 1.00 94.94 92 PHE A N 1
ATOM 702 C CA . PHE A 1 92 ? 6.592 -7.343 -5.687 1.00 94.94 92 PHE A CA 1
ATOM 703 C C . PHE A 1 92 ? 7.562 -6.163 -5.806 1.00 94.94 92 PHE A C 1
ATOM 705 O O . PHE A 1 92 ? 8.215 -6.020 -6.837 1.00 94.94 92 PHE A O 1
ATOM 712 N N . LEU A 1 93 ? 7.659 -5.308 -4.782 1.00 91.25 93 LEU A N 1
ATOM 713 C CA . LEU A 1 93 ? 8.561 -4.156 -4.824 1.00 91.25 93 LEU A CA 1
ATOM 714 C C . LEU A 1 93 ? 10.030 -4.580 -4.862 1.00 91.25 93 LEU A C 1
ATOM 716 O O . LEU A 1 93 ? 10.810 -3.950 -5.571 1.00 91.25 93 LEU A O 1
ATOM 720 N N . ALA A 1 94 ? 10.399 -5.638 -4.138 1.00 91.88 94 ALA A N 1
ATOM 721 C CA . ALA A 1 94 ? 11.749 -6.188 -4.160 1.00 91.88 94 ALA A CA 1
ATOM 722 C C . ALA A 1 94 ? 12.109 -6.722 -5.554 1.00 91.88 94 ALA A C 1
ATOM 724 O O . ALA A 1 94 ? 13.148 -6.349 -6.100 1.00 91.88 94 ALA A O 1
ATOM 725 N N . ASP A 1 95 ? 11.221 -7.513 -6.161 1.00 93.12 95 ASP A N 1
ATOM 726 C CA . ASP A 1 95 ? 11.410 -8.052 -7.511 1.00 93.12 95 ASP A CA 1
ATOM 727 C C . ASP A 1 95 ? 11.476 -6.931 -8.555 1.00 93.12 95 ASP A C 1
ATOM 729 O O . ASP A 1 95 ? 12.362 -6.904 -9.412 1.00 93.12 95 ASP A O 1
ATOM 733 N N . TRP A 1 96 ? 10.560 -5.963 -8.463 1.00 91.25 96 TRP A N 1
ATOM 734 C CA . TRP A 1 96 ? 10.503 -4.822 -9.369 1.00 91.25 96 TRP A CA 1
ATOM 735 C C . TRP A 1 96 ? 11.753 -3.941 -9.257 1.00 91.25 96 TRP A C 1
ATOM 737 O O . TRP A 1 96 ? 12.332 -3.563 -10.277 1.00 91.25 96 TRP A O 1
ATOM 747 N N . ALA A 1 97 ? 12.207 -3.647 -8.036 1.00 86.62 97 ALA A N 1
ATOM 748 C CA . ALA A 1 97 ? 13.423 -2.875 -7.800 1.00 86.62 97 ALA A CA 1
ATOM 749 C C . ALA A 1 97 ? 14.672 -3.635 -8.266 1.00 86.62 97 ALA A C 1
ATOM 751 O O . ALA A 1 97 ? 15.557 -3.030 -8.869 1.00 86.62 97 ALA A O 1
ATOM 752 N N . GLY A 1 98 ? 14.731 -4.951 -8.045 1.00 90.12 98 GLY A N 1
ATOM 753 C CA . GLY A 1 98 ? 15.809 -5.809 -8.535 1.00 90.12 98 GLY A CA 1
ATOM 754 C C . GLY A 1 98 ? 15.901 -5.804 -10.061 1.00 90.12 98 GLY A C 1
ATOM 755 O O . GLY A 1 98 ? 16.979 -5.585 -10.614 1.00 90.12 98 GLY A O 1
ATOM 756 N N . ALA A 1 99 ? 14.767 -5.955 -10.748 1.00 88.88 99 ALA A N 1
ATOM 757 C CA . ALA A 1 99 ? 14.698 -5.865 -12.205 1.00 88.88 99 ALA A CA 1
ATOM 758 C C . ALA A 1 99 ? 15.097 -4.472 -12.717 1.00 88.88 99 ALA A C 1
ATOM 760 O O . ALA A 1 99 ? 15.830 -4.357 -13.698 1.00 88.88 99 ALA A O 1
ATOM 761 N N . TRP A 1 100 ? 14.655 -3.409 -12.038 1.00 84.81 100 TRP A N 1
ATOM 762 C CA . TRP A 1 100 ? 15.019 -2.039 -12.390 1.00 84.81 100 TRP A CA 1
ATOM 763 C C . TRP A 1 100 ? 16.520 -1.773 -12.211 1.00 84.81 100 TRP A C 1
ATOM 765 O O . TRP A 1 100 ? 17.137 -1.184 -13.094 1.00 84.81 100 TRP A O 1
ATOM 775 N N . LEU A 1 101 ? 17.125 -2.247 -11.115 1.00 85.25 101 LEU A N 1
ATOM 776 C CA . LEU A 1 101 ? 18.568 -2.155 -10.862 1.00 85.25 101 LEU A CA 1
ATOM 777 C C . LEU A 1 101 ? 19.380 -2.922 -11.912 1.00 85.25 101 LEU A C 1
ATOM 779 O O . LEU A 1 101 ? 20.359 -2.387 -12.423 1.00 85.25 101 LEU A O 1
ATOM 783 N N . ALA A 1 102 ? 18.960 -4.138 -12.269 1.00 88.94 102 ALA A N 1
ATOM 784 C CA . ALA A 1 102 ? 19.627 -4.954 -13.286 1.00 88.94 102 ALA A CA 1
ATOM 785 C C . ALA A 1 102 ? 19.548 -4.346 -14.697 1.00 88.94 102 ALA A C 1
ATOM 787 O O . ALA A 1 102 ? 20.433 -4.572 -15.518 1.00 88.94 102 ALA A O 1
ATOM 788 N N . ALA A 1 103 ? 18.496 -3.574 -14.979 1.00 85.12 103 ALA A N 1
ATOM 789 C CA . ALA A 1 103 ? 18.302 -2.891 -16.253 1.00 85.12 103 ALA A CA 1
ATOM 790 C C . ALA A 1 103 ? 19.034 -1.538 -16.348 1.00 85.12 103 ALA A C 1
ATOM 792 O O . ALA A 1 103 ? 18.979 -0.897 -17.401 1.00 85.12 103 ALA A O 1
ATOM 793 N N . GLN A 1 104 ? 19.699 -1.073 -15.281 1.00 76.62 104 GLN A N 1
ATOM 794 C CA . GLN A 1 104 ? 20.485 0.154 -15.363 1.00 76.62 104 GLN A CA 1
ATOM 795 C C . GLN A 1 104 ? 21.729 -0.069 -16.231 1.00 76.62 104 GLN A C 1
ATOM 797 O O . GLN A 1 104 ? 22.424 -1.074 -16.064 1.00 76.62 104 GLN A O 1
ATOM 802 N N . PRO A 1 105 ? 22.048 0.862 -17.148 1.00 70.31 105 PRO A N 1
ATOM 803 C CA . PRO A 1 105 ? 23.287 0.778 -17.903 1.00 70.31 105 PRO A CA 1
ATOM 804 C C . PRO A 1 105 ? 24.464 0.795 -16.923 1.00 70.31 105 PRO A C 1
ATOM 806 O O . PRO A 1 105 ? 24.546 1.666 -16.055 1.00 70.31 105 PRO A O 1
ATOM 809 N N . GLY A 1 106 ? 25.371 -0.177 -17.057 1.00 67.38 106 GLY A N 1
ATOM 810 C CA . GLY A 1 106 ? 26.599 -0.206 -16.268 1.00 67.38 106 GLY A CA 1
ATOM 811 C C . GLY A 1 106 ? 27.398 1.093 -16.450 1.00 67.38 106 GLY A C 1
ATOM 812 O O . GLY A 1 106 ? 27.274 1.743 -17.498 1.00 67.38 106 GLY A O 1
ATOM 813 N N . PRO A 1 107 ? 28.225 1.488 -15.463 1.00 50.59 107 PRO A N 1
ATOM 814 C CA 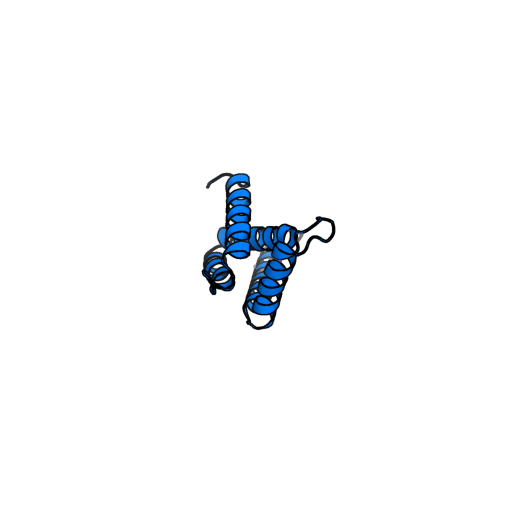. PRO A 1 107 ? 29.110 2.636 -15.603 1.00 50.59 107 PRO A CA 1
ATOM 815 C C . PRO A 1 107 ? 30.134 2.317 -16.699 1.00 50.59 107 PRO A C 1
ATOM 817 O O . PRO A 1 107 ? 31.157 1.695 -16.439 1.00 50.59 107 PRO A O 1
ATOM 820 N N . GLY A 1 108 ? 29.820 2.670 -17.944 1.00 60.59 108 GLY A N 1
ATOM 821 C CA . GLY A 1 108 ? 30.695 2.392 -19.078 1.00 60.59 108 GLY A CA 1
ATOM 822 C C . GLY A 1 108 ? 30.019 2.187 -20.425 1.00 60.59 108 GLY A C 1
ATOM 823 O O . GLY A 1 108 ? 30.728 2.272 -21.409 1.00 60.59 108 GLY A O 1
ATOM 824 N N . GLY A 1 109 ? 28.700 1.968 -20.511 1.00 54.78 109 GLY A N 1
ATOM 825 C CA . GLY A 1 109 ? 27.969 2.037 -21.789 1.00 54.78 109 GLY A CA 1
ATOM 826 C C . GLY A 1 109 ? 28.555 1.253 -22.978 1.00 54.78 109 GLY A C 1
ATOM 827 O O . GLY A 1 109 ? 28.251 1.607 -24.113 1.00 54.78 109 GLY A O 1
ATOM 828 N N . GLU A 1 110 ? 29.371 0.220 -22.754 1.00 46.16 110 GLU A N 1
ATOM 829 C CA . GLU A 1 110 ? 29.928 -0.602 -23.827 1.00 46.16 110 GLU A CA 1
ATOM 830 C C . GLU A 1 110 ? 29.314 -2.004 -23.793 1.00 46.16 110 GLU A C 1
ATOM 832 O O . GLU A 1 110 ? 29.311 -2.655 -22.740 1.00 46.16 110 GLU A O 1
ATOM 837 N N . PRO A 1 111 ? 28.781 -2.497 -24.925 1.00 43.72 111 PRO A N 1
ATOM 838 C CA . PRO A 1 111 ? 28.386 -3.887 -25.037 1.00 43.72 111 PRO A CA 1
ATOM 839 C C . PRO A 1 111 ? 29.640 -4.767 -24.990 1.00 43.72 111 PRO A C 1
ATOM 841 O O . PRO A 1 111 ? 30.468 -4.760 -25.899 1.00 43.72 111 PRO A O 1
ATOM 844 N N . VAL A 1 112 ? 29.773 -5.555 -23.924 1.00 54.88 112 VAL A N 1
ATOM 845 C CA . VAL A 1 112 ? 30.750 -6.644 -23.873 1.00 54.88 112 VAL A CA 1
ATOM 846 C C . VAL A 1 112 ? 30.234 -7.775 -24.754 1.00 54.88 112 VAL A C 1
ATOM 848 O O . VAL A 1 112 ? 29.349 -8.527 -24.351 1.00 54.88 112 VAL A O 1
ATOM 851 N N . GLY A 1 113 ? 30.821 -7.907 -25.941 1.00 54.12 113 GLY A N 1
ATOM 852 C CA . GLY A 1 113 ? 30.819 -9.164 -26.682 1.00 54.12 113 GLY A CA 1
ATOM 853 C C . GLY A 1 113 ? 30.479 -9.038 -28.157 1.00 54.12 113 GLY A C 1
ATOM 854 O O . GLY A 1 113 ? 29.343 -9.267 -28.536 1.00 54.12 113 GLY A O 1
ATOM 855 N N . GLU A 1 114 ? 31.496 -8.781 -28.976 1.00 50.09 114 GLU A N 1
ATOM 856 C CA . GLU A 1 114 ? 31.700 -9.445 -30.271 1.00 50.09 114 GLU A CA 1
ATOM 857 C C . GLU A 1 114 ? 33.138 -9.147 -30.723 1.00 50.09 114 GLU A C 1
ATOM 859 O O . GLU A 1 114 ? 33.475 -8.028 -31.093 1.00 50.09 114 GLU A O 1
ATOM 864 N N . GLY A 1 115 ? 34.034 -10.129 -30.609 1.00 48.12 115 GLY A N 1
ATOM 865 C CA . GLY A 1 115 ? 35.444 -9.925 -30.949 1.00 48.12 115 GLY A CA 1
ATOM 866 C C . GLY A 1 115 ? 36.338 -11.076 -30.520 1.00 48.12 115 GLY A C 1
ATOM 867 O O . GLY A 1 115 ? 37.257 -10.888 -29.730 1.00 48.12 115 GLY A O 1
ATOM 868 N N . GLY A 1 116 ? 36.043 -12.283 -31.000 1.00 49.97 116 GLY A N 1
ATOM 869 C CA . GLY A 1 116 ? 36.822 -13.473 -30.670 1.00 49.97 116 GLY A CA 1
ATOM 870 C C . GLY A 1 116 ? 36.629 -14.607 -31.666 1.00 49.97 116 GLY A C 1
ATOM 871 O O . GLY A 1 116 ? 36.258 -15.700 -31.257 1.00 49.97 116 GLY A O 1
ATOM 872 N N . ALA A 1 117 ? 36.843 -14.344 -32.957 1.00 46.44 117 ALA A N 1
ATOM 873 C CA . ALA A 1 117 ? 37.148 -15.376 -33.950 1.00 46.44 117 ALA A CA 1
ATOM 874 C C . ALA A 1 117 ? 37.727 -14.741 -35.226 1.00 46.44 117 ALA A C 1
ATOM 876 O O . ALA A 1 117 ? 36.975 -14.335 -36.110 1.00 46.44 117 ALA A O 1
ATOM 877 N N . ALA A 1 118 ? 39.056 -14.664 -35.301 1.00 40.69 118 ALA A N 1
ATOM 878 C CA . ALA A 1 118 ? 39.846 -14.811 -36.526 1.00 40.69 118 ALA A CA 1
ATOM 879 C C . ALA A 1 118 ? 41.311 -15.039 -36.139 1.00 40.69 118 ALA A C 1
ATOM 881 O O . ALA A 1 118 ? 41.848 -14.199 -35.383 1.00 40.69 118 ALA A O 1
#

pLDDT: mean 84.03, std 14.9, range [40.69, 96.62]

Organism: Heterosigma akashiwo (NCBI:txid2829)

Secondary structure (DSSP, 8-state):
---HHHHHHHHHHHHHHHHHHTTTT-TTHHHHHHHHHTT-HHHHHHHHHHHHHHHHHHH-TTS---HHHHHHHHHHHHHHHHSSHHHHHHHHHHHHHHHHHHTSPPTT----------